Protein AF-A0A673FX67-F1 (afdb_monomer_lite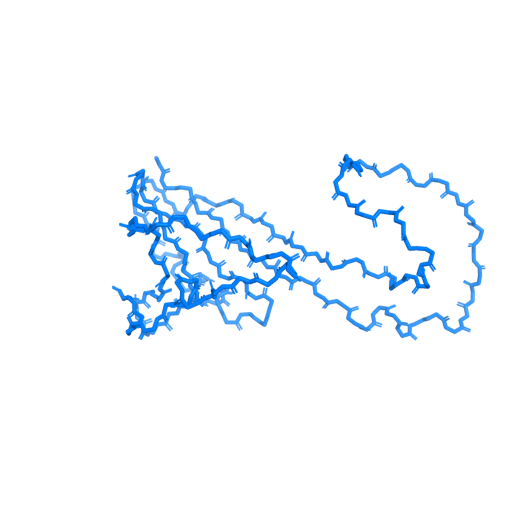)

Foldseek 3Di:
DKKKKWKFKDDDQVQQVPPPDDDDDDDDDDDPDDPVPDPPPDPDPDRPDDIDIDIDIDDQDDPDHDPVCQVVLQVLLVDPGGPAMWIDDVVWIWGFNHDDDSGTWTDGPPDDDDDWDADPVRHTDCVVVDDPDDTDD

Sequence (137 aa):
LPKTVFMQQLCMPWLDFDRGACAVSEEPREMNGDLEGACALAEEETALWKPLVLLIPLRLGLSDINEAYIEPLKQCFMMPQSLGVIGGKPNSAHYFIGFVGDELIYLDPHTTQPAVDPNEDGQFPDDSYHCQHPPCR

Structure (mmCIF, N/CA/C/O backbone):
data_AF-A0A673FX67-F1
#
_entry.id   AF-A0A673FX67-F1
#
loop_
_atom_site.group_PDB
_atom_site.id
_atom_site.type_symbol
_atom_site.label_atom_id
_atom_site.label_alt_id
_atom_site.label_comp_id
_atom_site.label_asym_id
_atom_site.label_entity_id
_atom_site.label_seq_id
_atom_site.pdbx_PDB_ins_code
_atom_site.Cartn_x
_atom_site.Cartn_y
_atom_site.Cartn_z
_atom_site.occupancy
_atom_site.B_iso_or_equiv
_atom_site.auth_seq_id
_atom_site.auth_comp_id
_atom_site.auth_asym_id
_atom_site.auth_atom_id
_atom_site.pdbx_PDB_model_num
ATOM 1 N N . LEU A 1 1 ? 4.674 1.287 15.842 1.00 41.34 1 LEU A N 1
ATOM 2 C CA . LEU A 1 1 ? 3.400 2.016 15.636 1.00 41.34 1 LEU A CA 1
ATOM 3 C C . LEU A 1 1 ? 2.988 1.790 14.191 1.00 41.34 1 LEU A C 1
ATOM 5 O O . LEU A 1 1 ? 3.874 1.948 13.353 1.00 41.34 1 LEU A O 1
ATOM 9 N N . PRO A 1 2 ? 1.748 1.358 13.899 1.00 55.03 2 PRO A N 1
ATOM 10 C CA . PRO A 1 2 ? 1.349 1.048 12.532 1.00 55.03 2 PRO A CA 1
ATOM 11 C C . PRO A 1 2 ? 1.422 2.329 11.701 1.00 55.03 2 PRO A C 1
ATOM 13 O O . PRO A 1 2 ? 0.784 3.332 12.021 1.00 55.03 2 PRO A O 1
ATOM 16 N N . LYS A 1 3 ? 2.295 2.315 10.697 1.00 65.62 3 LYS A N 1
ATOM 17 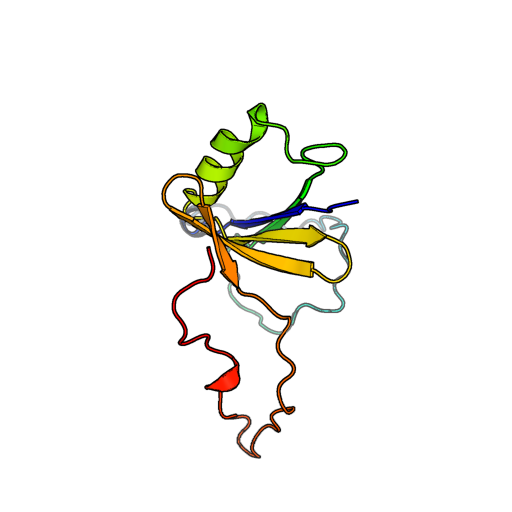C CA . LYS A 1 3 ? 2.369 3.355 9.677 1.00 65.62 3 LYS A CA 1
ATOM 18 C C . LYS A 1 3 ? 1.519 2.852 8.522 1.00 65.62 3 LYS A C 1
ATOM 20 O O . LYS A 1 3 ? 1.796 1.772 8.010 1.00 65.62 3 LYS A O 1
ATOM 25 N N . THR A 1 4 ? 0.494 3.607 8.161 1.00 70.12 4 THR A N 1
ATOM 26 C CA . THR A 1 4 ? -0.342 3.309 7.001 1.00 70.12 4 THR A CA 1
ATOM 27 C C . THR A 1 4 ? 0.037 4.280 5.894 1.00 70.12 4 THR A C 1
ATOM 29 O O . THR A 1 4 ? 0.228 5.463 6.164 1.00 70.12 4 THR A O 1
ATOM 32 N N . VAL A 1 5 ? 0.168 3.808 4.661 1.00 78.69 5 VAL A N 1
ATOM 33 C CA . VAL A 1 5 ? 0.411 4.645 3.483 1.00 78.69 5 VAL A CA 1
ATOM 34 C C . VAL A 1 5 ? -0.715 4.389 2.498 1.00 78.69 5 VAL A C 1
ATOM 36 O O . VAL A 1 5 ? -0.870 3.270 2.011 1.00 78.69 5 VAL A O 1
ATOM 39 N N . PHE A 1 6 ? -1.515 5.422 2.243 1.00 79.94 6 PHE A N 1
ATOM 40 C CA . PHE A 1 6 ? -2.519 5.400 1.186 1.00 79.94 6 PHE A CA 1
ATOM 41 C C . PHE A 1 6 ? -1.865 5.759 -0.147 1.00 79.94 6 PHE A C 1
ATOM 43 O O . PHE A 1 6 ? -1.030 6.668 -0.180 1.00 79.94 6 PHE A O 1
ATOM 50 N N . MET A 1 7 ? -2.232 5.067 -1.224 1.00 81.19 7 MET A N 1
ATOM 51 C CA . MET A 1 7 ? -1.603 5.237 -2.531 1.00 81.19 7 MET A CA 1
ATOM 52 C C . MET A 1 7 ? -2.650 5.549 -3.600 1.00 81.19 7 MET A C 1
ATOM 54 O O . MET A 1 7 ? -3.664 4.861 -3.710 1.00 81.19 7 MET A O 1
ATOM 58 N N . GLN A 1 8 ? -2.400 6.587 -4.396 1.00 78.50 8 GLN A N 1
ATOM 59 C CA . GLN A 1 8 ? -3.236 6.957 -5.539 1.00 78.50 8 GLN A CA 1
ATOM 60 C C . GLN A 1 8 ? -2.398 7.113 -6.801 1.00 78.50 8 GLN A C 1
ATOM 62 O O . GLN A 1 8 ? -1.333 7.725 -6.754 1.00 78.50 8 GLN A O 1
ATOM 67 N N . GLN A 1 9 ? -2.924 6.642 -7.928 1.00 80.06 9 GLN A N 1
ATOM 68 C CA . GLN A 1 9 ? -2.429 6.968 -9.256 1.00 80.06 9 GLN A CA 1
ATOM 69 C C . GLN A 1 9 ? -3.327 8.024 -9.892 1.00 80.06 9 GLN A C 1
ATOM 71 O O . GLN A 1 9 ? -4.491 7.775 -10.202 1.00 80.06 9 GLN A O 1
ATOM 76 N N . LEU A 1 10 ? -2.771 9.204 -10.138 1.00 75.19 10 LEU A N 1
ATOM 77 C CA . LEU A 1 10 ? -3.461 10.292 -10.818 1.00 75.19 10 LEU A CA 1
ATOM 78 C C . LEU A 1 10 ? -3.004 10.355 -12.278 1.00 75.19 10 LEU A C 1
ATOM 80 O O . LEU A 1 10 ? -1.879 10.759 -12.585 1.00 75.19 10 LEU A O 1
ATOM 84 N N . CYS A 1 11 ? -3.917 9.984 -13.176 1.00 68.12 11 CYS A N 1
ATOM 85 C CA . CYS A 1 11 ? -3.788 10.186 -14.616 1.00 68.12 11 CYS A CA 1
ATOM 86 C C . CYS A 1 11 ? -4.835 11.208 -15.070 1.00 68.12 11 CYS A C 1
ATOM 88 O O . CYS A 1 11 ? -6.022 11.043 -14.791 1.00 68.12 11 CYS A O 1
ATOM 90 N N . MET A 1 12 ? -4.396 12.254 -15.772 1.00 63.22 12 MET A N 1
ATOM 91 C CA . MET A 1 12 ? -5.254 13.328 -16.282 1.00 63.22 12 MET A CA 1
ATOM 92 C C . MET A 1 12 ? -5.184 13.389 -17.816 1.00 63.22 12 MET A C 1
ATOM 94 O O . MET A 1 12 ? -4.652 14.355 -18.356 1.00 63.22 12 MET A O 1
ATOM 98 N N . PRO A 1 13 ? -5.730 12.388 -18.533 1.00 59.00 13 PRO A N 1
ATOM 99 C CA . PRO A 1 13 ? -5.638 12.320 -19.997 1.00 59.00 13 PRO A CA 1
ATOM 100 C C . PRO A 1 13 ? -6.325 13.498 -20.712 1.00 59.00 13 PRO A C 1
ATOM 102 O O . PRO A 1 13 ? -6.059 13.763 -21.877 1.00 59.00 13 PRO A O 1
ATOM 105 N N . TRP A 1 14 ? -7.203 14.233 -20.023 1.00 58.12 14 TRP A N 1
ATOM 106 C CA . TRP A 1 14 ? -7.879 15.416 -20.565 1.00 58.12 14 TRP A CA 1
ATOM 107 C C . TRP A 1 14 ? -6.969 16.650 -20.665 1.00 58.12 14 TRP A C 1
ATOM 109 O O . TRP A 1 14 ? -7.260 17.538 -21.459 1.00 58.12 14 TRP A O 1
ATOM 119 N N . LEU A 1 15 ? -5.875 16.716 -19.891 1.00 54.19 15 LEU A N 1
ATOM 120 C CA . LEU A 1 15 ? -4.928 17.840 -19.949 1.00 54.19 15 LEU A CA 1
ATOM 121 C C . LEU A 1 15 ? -4.148 17.880 -21.268 1.00 54.19 15 LEU A C 1
ATOM 123 O O . LEU A 1 15 ? -3.685 18.949 -21.651 1.00 54.19 15 LEU A O 1
ATOM 127 N N . ASP A 1 16 ? -4.056 16.755 -21.978 1.00 54.09 16 ASP A N 1
ATOM 128 C CA . ASP A 1 16 ? -3.393 16.668 -23.282 1.00 54.09 16 ASP A CA 1
ATOM 129 C C . ASP A 1 16 ? -4.260 17.223 -24.432 1.00 54.09 16 ASP A C 1
ATOM 131 O O . ASP A 1 16 ? -3.754 17.481 -25.522 1.00 54.09 16 ASP A O 1
ATOM 135 N N . PHE A 1 17 ? -5.562 17.454 -24.208 1.00 47.44 17 PHE A N 1
ATOM 136 C CA . PHE A 1 17 ? -6.508 17.864 -25.255 1.00 47.44 17 PHE A CA 1
ATOM 137 C C . PHE A 1 17 ? -6.532 19.386 -25.525 1.00 47.44 17 PHE A C 1
ATOM 139 O O . PHE A 1 17 ? -6.941 19.813 -26.604 1.00 47.44 17 PHE A O 1
ATOM 146 N N . ASP A 1 18 ? -6.066 20.223 -24.590 1.00 46.91 18 ASP A N 1
ATOM 147 C CA . ASP A 1 18 ? -6.368 21.669 -24.586 1.00 46.91 18 ASP A CA 1
ATOM 148 C C . ASP A 1 18 ? -5.322 22.596 -25.252 1.00 46.91 18 ASP A C 1
ATOM 150 O O . ASP A 1 18 ? -5.416 23.819 -25.126 1.00 46.91 18 ASP A O 1
ATOM 154 N N . ARG A 1 19 ? -4.340 22.087 -26.020 1.00 49.41 19 ARG A N 1
ATOM 155 C CA . ARG A 1 19 ? -3.299 22.941 -26.646 1.00 49.41 19 ARG A CA 1
ATOM 156 C C . ARG A 1 19 ? -3.241 22.909 -28.174 1.00 49.41 19 ARG A C 1
ATOM 158 O O . ARG A 1 19 ? -2.184 22.751 -28.770 1.00 49.41 19 ARG A O 1
ATOM 165 N N . GLY A 1 20 ? -4.370 23.199 -28.815 1.00 44.62 20 GLY A N 1
ATOM 166 C CA . GLY A 1 20 ? -4.395 23.670 -30.207 1.00 44.62 20 GLY A CA 1
ATOM 167 C C . GLY A 1 20 ? -4.018 25.153 -30.393 1.00 44.62 20 GLY A C 1
ATOM 168 O O . GLY A 1 20 ? -3.972 25.625 -31.526 1.00 44.62 20 GLY A O 1
ATOM 169 N N . ALA A 1 21 ? -3.766 25.925 -29.329 1.00 42.84 21 ALA A N 1
ATOM 170 C CA . ALA A 1 21 ? -3.438 27.347 -29.446 1.00 42.84 21 ALA A CA 1
ATOM 171 C C . ALA A 1 21 ? -2.555 27.841 -28.288 1.00 42.84 21 ALA A C 1
ATOM 173 O O . ALA A 1 21 ? -2.711 27.413 -27.149 1.00 42.84 21 ALA A O 1
ATOM 174 N N . CYS A 1 22 ? -1.679 28.801 -28.595 1.00 35.56 22 CYS A N 1
ATOM 175 C CA . CYS A 1 22 ? -0.795 29.552 -27.692 1.00 35.56 22 CYS A CA 1
ATOM 176 C C . CYS A 1 22 ? 0.548 28.878 -27.352 1.00 35.56 22 CYS A C 1
ATOM 178 O O . CYS A 1 22 ? 0.744 28.294 -26.285 1.00 35.56 22 CYS A O 1
ATOM 180 N N . ALA A 1 23 ? 1.517 29.077 -28.252 1.00 44.69 23 ALA A N 1
ATOM 181 C CA . ALA A 1 23 ? 2.939 29.047 -27.926 1.00 44.69 23 ALA A CA 1
ATOM 182 C C . ALA A 1 23 ? 3.244 30.125 -26.870 1.00 44.69 23 ALA A C 1
ATOM 184 O O . ALA A 1 23 ? 2.896 31.291 -27.052 1.00 44.69 23 ALA A O 1
ATOM 185 N N . VAL A 1 24 ? 3.881 29.733 -25.766 1.00 38.19 24 VAL A N 1
ATOM 186 C CA . VAL A 1 24 ? 4.406 30.652 -24.748 1.00 38.19 24 VAL A CA 1
ATOM 187 C C . VAL A 1 24 ? 5.854 30.258 -24.494 1.00 38.19 24 VAL A C 1
ATOM 189 O O . VAL A 1 24 ? 6.143 29.075 -24.324 1.00 38.19 24 VAL A O 1
ATOM 192 N N . SER A 1 25 ? 6.721 31.266 -24.537 1.00 39.94 25 SER A N 1
ATOM 193 C CA . SER A 1 25 ? 8.170 31.227 -24.353 1.00 39.94 25 SER A CA 1
ATOM 194 C C . SER A 1 25 ? 8.590 30.626 -23.011 1.00 39.94 25 SER A C 1
ATOM 196 O O . SER A 1 25 ? 7.958 30.875 -21.984 1.00 39.94 25 SER A O 1
ATOM 198 N N . GLU A 1 26 ? 9.670 29.850 -23.058 1.00 43.91 26 GLU A N 1
ATOM 199 C CA . GLU A 1 26 ? 10.289 29.148 -21.937 1.00 43.91 26 GLU A CA 1
ATOM 200 C C . GLU A 1 26 ? 10.888 30.125 -20.916 1.00 43.91 26 GLU A C 1
ATOM 202 O O . GLU A 1 26 ? 11.731 30.948 -21.255 1.00 43.91 26 GLU A O 1
ATOM 207 N N . GLU A 1 27 ? 10.481 29.991 -19.655 1.00 39.66 27 GLU A N 1
ATOM 208 C CA . GLU A 1 27 ? 11.183 30.541 -18.493 1.00 39.66 27 GLU A CA 1
ATOM 209 C C . GLU A 1 27 ? 11.516 29.361 -17.562 1.00 39.66 27 GLU A C 1
ATOM 211 O O . GLU A 1 27 ? 10.632 28.519 -17.334 1.00 39.66 27 GLU A O 1
ATOM 216 N N . PRO A 1 28 ? 12.742 29.249 -17.012 1.00 40.62 28 PRO A N 1
ATOM 217 C CA . PRO A 1 28 ? 13.122 28.104 -16.194 1.00 40.62 28 PRO A CA 1
ATOM 218 C C . PRO A 1 28 ? 12.373 28.149 -14.860 1.00 40.62 28 PRO A C 1
ATOM 220 O O . PRO A 1 28 ? 12.655 28.970 -13.989 1.00 40.62 28 PRO A O 1
ATOM 223 N N . ARG A 1 29 ? 11.394 27.259 -14.686 1.00 48.44 29 ARG A N 1
ATOM 224 C CA . ARG A 1 29 ? 10.766 27.030 -13.383 1.00 48.44 29 ARG A CA 1
ATOM 225 C C . ARG A 1 29 ? 11.677 26.125 -12.567 1.00 48.44 29 ARG A C 1
ATOM 227 O O . ARG A 1 29 ? 11.860 24.962 -12.918 1.00 48.44 29 ARG A O 1
ATOM 234 N N . GLU A 1 30 ? 12.221 26.654 -11.478 1.00 42.19 30 GLU A N 1
ATOM 235 C CA . GLU A 1 30 ? 12.919 25.865 -10.463 1.00 42.19 30 GLU A CA 1
ATOM 236 C C . GLU A 1 30 ? 11.957 24.802 -9.907 1.00 42.19 30 GLU A C 1
ATOM 238 O O . GLU A 1 30 ? 10.986 25.107 -9.211 1.00 42.19 30 GLU A O 1
ATOM 243 N N . MET A 1 31 ? 12.189 23.539 -10.266 1.00 51.12 31 MET A N 1
ATOM 244 C CA . MET A 1 31 ? 11.496 22.396 -9.687 1.00 51.12 31 MET A CA 1
ATOM 245 C C . MET A 1 31 ? 12.345 21.817 -8.560 1.00 51.12 31 MET A C 1
ATOM 247 O O . MET A 1 31 ? 13.450 21.335 -8.790 1.00 51.12 31 MET A O 1
ATOM 251 N N . ASN A 1 32 ? 11.806 21.816 -7.344 1.00 45.56 32 ASN A N 1
ATOM 252 C CA . ASN A 1 32 ? 12.403 21.092 -6.228 1.00 45.56 32 ASN A CA 1
ATOM 253 C C . ASN A 1 32 ? 12.117 19.592 -6.395 1.00 45.56 32 ASN A C 1
ATOM 255 O O . ASN A 1 32 ? 11.020 19.130 -6.080 1.00 45.56 32 ASN A O 1
ATOM 259 N N . GLY A 1 33 ? 13.090 18.842 -6.905 1.00 51.75 33 GLY A N 1
ATOM 260 C CA . GLY A 1 33 ? 13.037 17.386 -7.022 1.00 51.75 33 GLY A CA 1
ATOM 261 C C . GLY A 1 33 ? 14.342 16.841 -7.592 1.00 51.75 33 GLY A C 1
ATOM 262 O O . GLY A 1 33 ? 14.870 17.391 -8.553 1.00 51.75 33 GLY A O 1
ATOM 263 N N . ASP A 1 34 ? 14.872 15.793 -6.971 1.00 49.53 34 ASP A N 1
ATOM 264 C CA . ASP A 1 34 ? 16.091 15.123 -7.417 1.00 49.53 34 ASP A CA 1
ATOM 265 C C . ASP A 1 34 ? 15.818 14.357 -8.726 1.00 49.53 34 ASP A C 1
ATOM 267 O O . ASP A 1 34 ? 14.896 13.540 -8.792 1.00 49.53 34 ASP A O 1
ATOM 271 N N . LEU A 1 35 ? 16.560 14.678 -9.791 1.00 50.38 35 LEU A N 1
ATOM 272 C CA . LEU A 1 35 ? 16.340 14.162 -11.152 1.00 50.38 35 LEU A CA 1
ATOM 273 C C . LEU A 1 35 ? 17.059 12.823 -11.395 1.00 50.38 35 LEU A C 1
ATOM 275 O O . LEU A 1 35 ? 16.932 12.237 -12.467 1.00 50.38 35 LEU A O 1
ATOM 279 N N . GLU A 1 36 ? 17.799 12.307 -10.414 1.00 47.72 36 GLU A N 1
ATOM 280 C CA . GLU A 1 36 ? 18.797 11.246 -10.614 1.00 47.72 36 GLU A CA 1
ATOM 281 C C . GLU A 1 36 ? 18.244 9.813 -10.802 1.00 47.72 36 GLU A C 1
ATOM 283 O O . GLU A 1 36 ? 18.981 8.838 -10.683 1.00 47.72 36 GLU A O 1
ATOM 288 N N . GLY A 1 37 ? 16.959 9.645 -11.142 1.00 44.16 37 GLY A N 1
ATOM 289 C CA . GLY A 1 37 ? 16.354 8.316 -11.332 1.00 44.16 37 GLY A CA 1
ATOM 290 C C . GLY A 1 37 ? 15.268 8.191 -12.402 1.00 44.16 37 GLY A C 1
ATOM 291 O O . GLY A 1 37 ? 14.764 7.091 -12.621 1.00 44.16 37 GLY A O 1
ATOM 292 N N . ALA A 1 38 ? 14.888 9.273 -13.084 1.00 45.44 38 ALA A N 1
ATOM 293 C CA . ALA A 1 38 ? 13.917 9.205 -14.174 1.00 45.44 38 ALA A CA 1
ATOM 294 C C . ALA A 1 38 ? 14.668 9.211 -15.508 1.00 45.44 38 ALA A C 1
ATOM 296 O O . ALA A 1 38 ? 15.466 10.110 -15.752 1.00 45.44 38 ALA A O 1
ATOM 297 N N . CYS A 1 39 ? 14.420 8.217 -16.364 1.00 42.34 39 CYS A N 1
ATOM 298 C CA . CYS A 1 39 ? 14.973 8.127 -17.717 1.00 42.34 39 CYS A CA 1
ATOM 299 C C . CYS A 1 39 ? 14.598 9.369 -18.548 1.00 42.34 39 CYS A C 1
ATOM 301 O O . CYS A 1 39 ? 13.608 9.373 -19.271 1.00 42.34 39 CYS A O 1
ATOM 303 N N . ALA A 1 40 ? 15.385 10.436 -18.442 1.00 46.88 40 ALA A N 1
ATOM 304 C CA . ALA A 1 40 ? 15.269 11.643 -19.245 1.00 46.88 40 ALA A CA 1
ATOM 305 C C . ALA A 1 40 ? 16.109 11.484 -20.518 1.00 46.88 40 ALA A C 1
ATOM 307 O O . ALA A 1 40 ? 17.072 12.210 -20.725 1.00 46.88 40 ALA A O 1
ATOM 308 N N . LEU A 1 41 ? 15.776 10.490 -21.344 1.00 46.84 41 LEU A N 1
ATOM 309 C CA . LEU A 1 41 ? 16.276 10.365 -22.716 1.00 46.84 41 LEU A CA 1
ATOM 310 C C . LEU A 1 41 ? 15.156 9.839 -23.616 1.00 46.84 41 LEU A C 1
ATOM 312 O O . LEU A 1 41 ? 15.245 8.770 -24.212 1.00 46.84 41 LEU A O 1
ATOM 316 N N . ALA A 1 42 ? 14.088 10.615 -23.703 1.00 46.69 42 ALA A N 1
ATOM 317 C CA . ALA A 1 42 ? 13.246 10.634 -24.880 1.00 46.69 42 ALA A CA 1
ATOM 318 C C . ALA A 1 42 ? 12.883 12.099 -25.099 1.00 46.69 42 ALA A C 1
ATOM 320 O O . ALA A 1 42 ? 12.231 12.714 -24.255 1.00 46.69 42 ALA A O 1
ATOM 321 N N . GLU A 1 43 ? 13.335 12.670 -26.213 1.00 56.47 43 GLU A N 1
ATOM 322 C CA . GLU A 1 43 ? 12.634 13.796 -26.826 1.00 56.47 43 GLU A CA 1
ATOM 323 C C . GLU A 1 43 ? 11.280 13.250 -27.299 1.00 56.47 43 GLU A C 1
ATOM 325 O O . GLU A 1 43 ? 11.068 12.951 -28.469 1.00 56.47 43 GLU A O 1
ATOM 330 N N . GLU A 1 44 ? 10.398 12.980 -26.344 1.00 53.09 44 GLU A N 1
ATOM 331 C CA . GLU A 1 44 ? 9.012 12.651 -26.600 1.00 53.09 44 GLU A CA 1
ATOM 332 C C . GLU A 1 44 ? 8.264 13.976 -26.642 1.00 53.09 44 GLU A C 1
ATOM 334 O O . GLU A 1 44 ? 8.555 14.901 -25.881 1.00 53.09 44 GLU A O 1
ATOM 339 N N . GLU A 1 45 ? 7.294 14.088 -27.533 1.00 57.91 45 GLU A N 1
ATOM 340 C CA . GLU A 1 45 ? 6.275 15.124 -27.469 1.00 57.91 45 GLU A CA 1
ATOM 341 C C . GLU A 1 45 ? 5.474 14.873 -26.175 1.00 57.91 45 GLU A C 1
ATOM 343 O O . GLU A 1 45 ? 4.472 14.165 -26.157 1.00 57.91 45 GLU A O 1
ATOM 348 N N . THR A 1 46 ? 6.055 15.287 -25.044 1.00 57.22 46 THR A N 1
ATOM 349 C CA . THR A 1 46 ? 5.677 14.772 -23.727 1.00 57.22 46 THR A CA 1
ATOM 350 C C . THR A 1 46 ? 4.275 15.236 -23.378 1.00 57.22 46 THR A C 1
ATOM 352 O O . THR A 1 46 ? 3.974 16.429 -23.455 1.00 57.22 46 THR A O 1
ATOM 355 N N . ALA A 1 47 ? 3.434 14.283 -22.968 1.00 64.56 47 ALA A N 1
ATOM 356 C CA . ALA A 1 47 ? 2.157 14.559 -22.330 1.00 64.56 47 ALA A CA 1
ATOM 357 C C . ALA A 1 47 ? 2.315 15.728 -21.345 1.00 64.56 47 ALA A C 1
ATOM 359 O O . ALA A 1 47 ? 3.262 15.770 -20.549 1.00 64.56 47 ALA A O 1
ATOM 360 N N . LEU A 1 48 ? 1.386 16.683 -21.395 1.00 81.12 48 LEU A N 1
ATOM 361 C CA . LEU A 1 48 ? 1.404 17.884 -20.554 1.00 81.12 48 LEU A CA 1
ATOM 362 C C . LEU A 1 48 ? 1.351 17.521 -19.062 1.00 81.12 48 LEU A C 1
ATOM 364 O O . LEU A 1 48 ? 1.713 18.327 -18.200 1.00 81.12 48 LEU A O 1
ATOM 368 N N . TRP A 1 49 ? 0.924 16.293 -18.762 1.00 83.44 49 TRP A N 1
ATOM 369 C CA . TRP A 1 49 ? 0.866 15.717 -17.434 1.00 83.44 49 TRP A CA 1
ATOM 370 C C . TRP A 1 49 ? 1.766 14.486 -17.293 1.00 83.44 49 TRP A C 1
ATOM 372 O O . TRP A 1 49 ? 1.586 13.471 -17.965 1.00 83.44 49 TRP A O 1
ATOM 382 N N . LYS A 1 50 ? 2.686 14.531 -16.323 1.00 85.38 50 LYS A N 1
ATOM 383 C CA . LYS A 1 50 ? 3.444 13.349 -15.897 1.00 85.38 50 LYS A CA 1
ATOM 384 C C . LYS A 1 50 ? 2.562 12.466 -15.003 1.00 85.38 50 LYS A C 1
ATOM 386 O O . LYS A 1 50 ? 1.971 13.001 -14.062 1.00 85.38 50 LYS A O 1
ATOM 391 N N . PRO A 1 51 ? 2.488 11.140 -15.230 1.00 88.25 51 PRO A N 1
ATOM 392 C CA . PRO A 1 51 ? 1.792 10.229 -14.325 1.00 88.25 51 PRO A CA 1
ATOM 393 C C . PRO A 1 51 ? 2.255 10.426 -12.876 1.00 88.25 51 PRO A C 1
ATOM 395 O O . PRO A 1 51 ? 3.456 10.460 -12.607 1.00 88.25 51 PRO A O 1
ATOM 398 N N . LEU A 1 52 ? 1.308 10.560 -11.945 1.00 89.69 52 LEU A N 1
ATOM 399 C CA . LEU A 1 52 ? 1.599 10.882 -10.548 1.00 89.69 52 LEU A CA 1
ATOM 400 C C . LEU A 1 52 ? 1.195 9.732 -9.628 1.00 89.69 52 LEU A C 1
ATOM 402 O O . LEU A 1 52 ? 0.015 9.394 -9.540 1.00 89.69 52 LEU A O 1
ATOM 406 N N . VAL A 1 53 ? 2.170 9.217 -8.881 1.00 94.12 53 VAL A N 1
ATOM 407 C CA . VAL A 1 53 ? 1.934 8.373 -7.705 1.00 94.12 53 VAL A CA 1
ATOM 408 C C . VAL A 1 53 ? 1.905 9.275 -6.472 1.00 94.12 53 VAL A C 1
ATOM 410 O O . VAL A 1 53 ? 2.918 9.871 -6.106 1.00 94.12 53 VAL A O 1
ATOM 413 N N . LEU A 1 54 ? 0.751 9.382 -5.820 1.00 92.38 54 LEU A N 1
ATOM 414 C CA . LEU A 1 54 ? 0.572 10.146 -4.589 1.00 92.38 54 LEU A CA 1
ATOM 415 C C . LEU A 1 54 ? 0.545 9.202 -3.384 1.00 92.38 54 LEU A C 1
ATOM 417 O O . LEU A 1 54 ? -0.345 8.360 -3.263 1.00 92.38 54 LEU A O 1
ATOM 421 N N . LEU A 1 55 ? 1.508 9.380 -2.476 1.00 92.88 55 LEU A N 1
ATOM 422 C CA . LEU A 1 55 ? 1.625 8.622 -1.231 1.00 92.88 55 LEU A CA 1
ATOM 423 C C . LEU A 1 55 ? 1.237 9.506 -0.045 1.00 92.88 55 LEU A C 1
ATOM 425 O O . LEU A 1 55 ? 1.859 10.541 0.194 1.00 92.88 55 LEU A O 1
ATOM 429 N N . ILE A 1 56 ? 0.235 9.086 0.726 1.00 93.69 56 ILE A N 1
ATOM 430 C CA . ILE A 1 56 ? -0.251 9.824 1.897 1.00 93.69 56 ILE A CA 1
ATOM 431 C C . ILE A 1 56 ? 0.016 8.980 3.151 1.00 93.69 56 ILE A C 1
ATOM 433 O O . ILE A 1 56 ? -0.736 8.040 3.429 1.00 93.69 56 ILE A O 1
ATOM 437 N N . PRO A 1 57 ? 1.087 9.267 3.916 1.00 93.19 57 PRO A N 1
ATOM 438 C CA . PRO A 1 57 ? 1.348 8.585 5.175 1.00 93.19 57 PRO A CA 1
ATOM 439 C C . PRO A 1 57 ? 0.353 9.048 6.244 1.00 93.19 57 PRO A C 1
ATOM 441 O O . PRO A 1 57 ? 0.226 10.237 6.533 1.00 93.19 57 PRO A O 1
ATOM 444 N N . LEU A 1 58 ? -0.337 8.093 6.860 1.00 91.19 58 LEU A N 1
ATOM 445 C CA . LEU A 1 58 ? -1.396 8.318 7.833 1.00 91.19 58 LEU A CA 1
ATOM 446 C C . LEU A 1 58 ? -1.145 7.527 9.118 1.00 91.19 58 LEU A C 1
ATOM 448 O O . LEU A 1 58 ? -0.616 6.412 9.121 1.00 91.19 58 LEU A O 1
ATOM 452 N N . ARG A 1 59 ? -1.599 8.109 10.230 1.00 91.06 59 ARG A N 1
ATOM 453 C CA . ARG A 1 59 ? -1.742 7.433 11.519 1.00 91.06 59 ARG A CA 1
ATOM 454 C C . ARG A 1 59 ? -3.204 7.517 11.940 1.00 91.06 59 ARG A C 1
ATOM 456 O O . ARG A 1 59 ? -3.640 8.544 12.445 1.00 91.06 59 ARG A O 1
ATOM 463 N N . LEU A 1 60 ? -3.943 6.428 11.744 1.00 91.69 60 LEU A N 1
ATOM 464 C CA . LEU A 1 60 ? -5.396 6.382 11.963 1.00 91.69 60 LEU A CA 1
ATOM 465 C C . LEU A 1 60 ? -5.796 6.025 13.408 1.00 91.69 60 LEU A C 1
ATOM 467 O O . LEU A 1 60 ? -6.971 5.812 13.695 1.00 91.69 60 LEU A O 1
ATOM 471 N N . GLY A 1 61 ? -4.827 5.960 14.324 1.00 90.25 61 GLY A N 1
ATOM 472 C CA . GLY A 1 61 ? -5.065 5.712 15.743 1.00 90.25 61 GLY A CA 1
ATOM 473 C C . GLY A 1 61 ? -3.789 5.500 16.561 1.00 90.25 61 GLY A C 1
ATOM 474 O O . GLY A 1 61 ? -2.662 5.677 16.078 1.00 90.25 61 GLY A O 1
ATOM 475 N N . LEU A 1 62 ? -3.963 5.168 17.843 1.00 87.31 62 LEU A N 1
ATOM 476 C CA . LEU A 1 62 ? -2.851 4.904 18.763 1.00 87.31 62 LEU A CA 1
ATOM 477 C C . LEU A 1 62 ? -2.417 3.437 18.709 1.00 87.31 62 LEU A C 1
ATOM 479 O O . LEU A 1 62 ? -1.259 3.171 18.377 1.00 87.31 62 LEU A O 1
ATOM 483 N N . SER A 1 63 ? -3.356 2.538 19.009 1.00 86.88 63 SER A N 1
ATOM 484 C CA . SER A 1 63 ? -3.182 1.079 18.990 1.00 86.88 63 SER A CA 1
ATOM 485 C C . SER A 1 63 ? -3.912 0.467 17.800 1.00 86.88 63 SER A C 1
ATOM 487 O O . SER A 1 63 ? -3.297 -0.230 16.995 1.00 86.88 63 SER A O 1
ATOM 489 N N . ASP A 1 64 ? -5.188 0.824 17.662 1.00 87.44 64 ASP A N 1
ATOM 490 C CA . ASP A 1 64 ? -6.105 0.351 16.630 1.00 87.44 64 ASP A CA 1
ATOM 491 C C . ASP A 1 64 ? -6.617 1.533 15.801 1.00 87.44 64 ASP A C 1
ATOM 493 O O . ASP A 1 64 ? -6.489 2.694 16.208 1.00 87.44 64 ASP A O 1
ATOM 497 N N . ILE A 1 65 ? -7.176 1.244 14.627 1.00 89.75 65 ILE A N 1
ATOM 498 C CA . ILE A 1 65 ? -7.807 2.257 13.776 1.00 89.75 65 ILE A CA 1
ATOM 499 C C . ILE A 1 65 ? -9.059 2.775 14.488 1.00 89.75 65 ILE A C 1
ATOM 501 O O . ILE A 1 65 ? -9.885 1.992 14.947 1.00 89.75 65 ILE A O 1
ATOM 505 N N . ASN A 1 66 ? -9.208 4.097 14.575 1.00 92.50 66 ASN A N 1
ATOM 506 C CA . ASN A 1 66 ? -10.439 4.697 15.079 1.00 92.50 66 ASN A CA 1
ATOM 507 C C . ASN A 1 66 ? -11.593 4.414 14.101 1.00 92.50 66 ASN A C 1
ATOM 509 O O . ASN A 1 66 ? -11.460 4.672 12.904 1.00 92.50 66 ASN A O 1
ATOM 513 N N . GLU A 1 67 ? -12.726 3.932 14.617 1.00 93.88 67 GLU A N 1
ATOM 514 C CA . GLU A 1 67 ? -13.927 3.582 13.843 1.00 93.88 67 GLU A CA 1
ATOM 515 C C . GLU A 1 67 ? -14.407 4.713 12.926 1.00 93.88 67 GLU A C 1
ATOM 517 O O . GLU A 1 67 ? -14.864 4.458 11.813 1.00 93.88 67 GLU A O 1
ATOM 522 N N . ALA A 1 68 ? -14.206 5.971 13.335 1.00 95.50 68 ALA A N 1
ATOM 523 C CA . ALA A 1 68 ? -14.526 7.145 12.525 1.00 95.50 68 ALA A CA 1
ATOM 524 C C . ALA A 1 68 ? -13.803 7.174 11.159 1.00 95.50 68 ALA A C 1
ATOM 526 O O . ALA A 1 68 ? -14.254 7.864 10.246 1.00 95.50 68 ALA A O 1
ATOM 527 N N . TYR A 1 69 ? -12.694 6.441 11.004 1.00 93.44 69 TYR A N 1
ATOM 528 C CA . TYR A 1 69 ? -11.928 6.352 9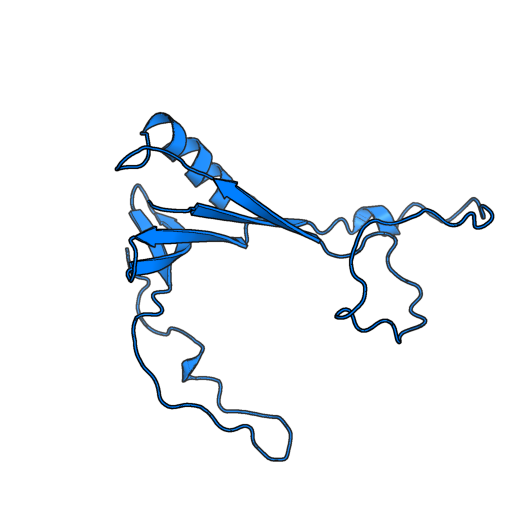.759 1.00 93.44 69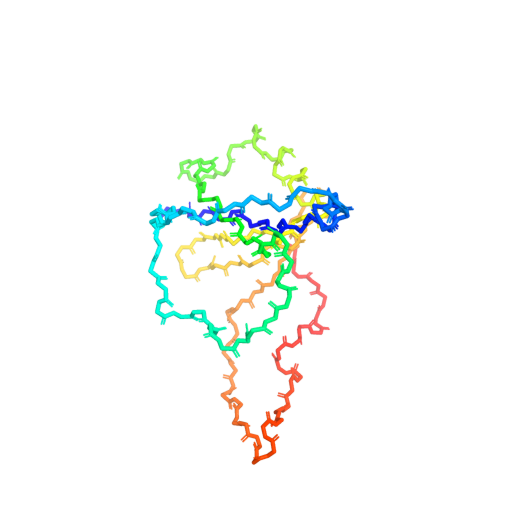 TYR A CA 1
ATOM 529 C C . TYR A 1 69 ? -12.247 5.119 8.911 1.00 93.44 69 TYR A C 1
ATOM 531 O O . TYR A 1 69 ? -11.774 5.060 7.778 1.00 93.44 69 TYR A O 1
ATOM 539 N N . ILE A 1 70 ? -13.039 4.160 9.404 1.00 92.94 70 ILE A N 1
ATOM 540 C CA . ILE A 1 70 ? -13.322 2.916 8.671 1.00 92.94 70 ILE A CA 1
ATOM 541 C C . ILE A 1 70 ? -14.048 3.219 7.359 1.00 92.94 70 ILE A C 1
ATOM 543 O O . ILE A 1 70 ? -13.585 2.816 6.294 1.00 92.94 70 ILE A O 1
ATOM 547 N N . GLU A 1 71 ? -15.147 3.970 7.417 1.00 95.94 71 GLU A N 1
ATOM 548 C CA . GLU A 1 71 ? -15.928 4.275 6.216 1.00 95.94 71 GLU A CA 1
ATOM 549 C C . GLU A 1 71 ? -15.154 5.162 5.221 1.00 95.94 71 GLU A C 1
ATOM 551 O O . GLU A 1 71 ? -15.060 4.786 4.053 1.00 95.94 71 GLU A O 1
ATOM 556 N N . PRO A 1 72 ? -14.489 6.262 5.637 1.00 94.69 72 PRO A N 1
ATOM 557 C CA . PRO A 1 72 ? -13.603 7.009 4.743 1.00 94.69 72 PRO A CA 1
ATOM 558 C C . PRO A 1 72 ? -12.519 6.148 4.083 1.00 94.69 72 PRO A C 1
ATOM 560 O O . PRO A 1 72 ? -12.235 6.325 2.901 1.00 94.69 72 PRO A O 1
ATOM 563 N N . LEU A 1 73 ? -11.931 5.193 4.811 1.00 93.31 73 LEU A N 1
ATOM 564 C CA . LEU A 1 73 ? -10.922 4.289 4.261 1.00 93.31 73 LEU A CA 1
ATOM 565 C C . LEU A 1 73 ? -11.510 3.365 3.184 1.00 93.31 73 LEU A C 1
ATOM 567 O O . LEU A 1 73 ? -10.876 3.166 2.149 1.00 93.31 73 LEU A O 1
ATOM 571 N N . LYS A 1 74 ? -12.730 2.846 3.385 1.00 95.31 74 LYS A N 1
ATOM 572 C CA . LYS A 1 74 ? -13.452 2.071 2.362 1.00 95.31 74 LYS A CA 1
ATOM 573 C C . LYS A 1 74 ? -13.704 2.906 1.107 1.00 95.31 74 LYS A C 1
ATOM 575 O O . LYS A 1 74 ? -13.424 2.437 0.006 1.00 95.31 74 LYS A O 1
ATOM 580 N N . GLN A 1 75 ? -14.124 4.163 1.259 1.00 95.50 75 GLN A N 1
ATOM 581 C CA . GLN A 1 75 ? -14.319 5.074 0.124 1.00 95.50 75 GLN A CA 1
ATOM 582 C C . GLN A 1 75 ? -13.026 5.301 -0.668 1.00 95.50 75 GLN A C 1
ATOM 584 O O . GLN A 1 75 ? -13.051 5.369 -1.895 1.00 95.50 75 GLN A O 1
ATOM 589 N N . CYS A 1 76 ? -11.877 5.341 0.006 1.00 95.19 76 CYS A N 1
ATOM 590 C CA . CYS A 1 76 ? -10.584 5.432 -0.659 1.00 95.19 76 CYS A CA 1
ATOM 591 C C . CYS A 1 76 ? -10.262 4.203 -1.538 1.00 95.19 76 CYS A C 1
ATOM 593 O O . CYS A 1 76 ? -9.648 4.361 -2.591 1.00 95.19 76 CYS A O 1
ATOM 595 N N . PHE A 1 77 ? -10.701 2.993 -1.175 1.00 95.81 77 PHE A N 1
ATOM 596 C CA . PHE A 1 77 ? -10.593 1.811 -2.050 1.00 95.81 77 PHE A CA 1
ATOM 597 C C . PHE A 1 77 ? -11.536 1.860 -3.258 1.00 95.81 77 PHE A C 1
ATOM 599 O O . PHE A 1 77 ? -11.274 1.212 -4.264 1.00 95.81 77 PHE A O 1
ATOM 606 N N . MET A 1 78 ? -12.624 2.628 -3.177 1.00 95.69 78 MET A N 1
ATOM 607 C CA . MET A 1 78 ? -13.617 2.746 -4.252 1.00 95.69 78 MET A CA 1
ATOM 608 C C . MET A 1 78 ? -13.236 3.780 -5.321 1.00 95.69 78 MET A C 1
ATOM 610 O O . MET A 1 78 ? -13.895 3.865 -6.358 1.00 95.69 78 MET A O 1
ATOM 614 N N . MET A 1 79 ? -12.192 4.580 -5.089 1.00 94.62 79 MET A N 1
ATOM 615 C CA . MET A 1 79 ? -11.713 5.553 -6.069 1.00 94.62 79 MET A CA 1
ATOM 616 C C . MET A 1 79 ? -11.066 4.839 -7.267 1.00 94.62 79 MET A C 1
ATOM 618 O O . MET A 1 79 ? -10.235 3.957 -7.055 1.00 94.62 79 MET A O 1
ATOM 622 N N . PRO A 1 80 ? -11.334 5.258 -8.519 1.00 93.94 80 PRO A N 1
ATOM 623 C CA . PRO A 1 80 ? -10.656 4.708 -9.699 1.00 93.94 80 PRO A CA 1
ATOM 624 C C . PRO A 1 80 ? -9.128 4.838 -9.656 1.00 93.94 80 PRO A C 1
ATOM 626 O O . PRO A 1 80 ? -8.412 4.056 -10.267 1.00 93.94 80 PRO A O 1
ATOM 629 N N . GLN A 1 81 ? -8.635 5.845 -8.938 1.00 95.06 81 GLN A N 1
ATOM 630 C CA . GLN A 1 81 ? -7.218 6.135 -8.743 1.00 95.06 81 GLN A CA 1
ATOM 631 C C . GLN A 1 81 ? -6.583 5.281 -7.644 1.00 95.06 81 GLN A C 1
ATOM 633 O O . GLN A 1 81 ? -5.383 5.399 -7.414 1.00 95.06 81 GLN A O 1
ATOM 638 N N . SER A 1 82 ? -7.367 4.494 -6.903 1.00 95.62 82 SER A N 1
ATOM 639 C CA . SER A 1 82 ? -6.865 3.764 -5.745 1.00 95.62 82 SER A CA 1
ATOM 640 C C . SER A 1 82 ? -5.804 2.755 -6.166 1.00 95.62 82 SER A C 1
ATOM 642 O O . SER A 1 82 ? -6.058 1.861 -6.968 1.00 95.62 82 SER A O 1
ATOM 644 N N . LEU A 1 83 ? -4.618 2.888 -5.583 1.00 96.44 83 LEU A N 1
ATOM 645 C CA . LEU A 1 83 ? -3.580 1.864 -5.601 1.00 96.44 83 LEU A CA 1
ATOM 646 C C . LEU A 1 83 ? -3.587 1.079 -4.285 1.00 96.44 83 LEU A C 1
ATOM 648 O O . LEU A 1 83 ? -2.600 0.443 -3.954 1.00 96.44 83 LEU A O 1
ATOM 652 N N . GLY A 1 84 ? -4.651 1.166 -3.485 1.00 96.06 84 GLY A N 1
ATOM 653 C CA . GLY A 1 84 ? -4.743 0.478 -2.205 1.00 96.06 84 GLY A CA 1
ATOM 654 C C . GLY A 1 84 ? -3.907 1.102 -1.083 1.00 96.06 84 GLY A C 1
ATOM 655 O O . GLY A 1 84 ? -3.615 2.302 -1.056 1.00 96.06 84 GLY A O 1
ATOM 656 N N . VAL A 1 85 ? -3.586 0.274 -0.089 1.00 96.62 85 VAL A N 1
ATOM 657 C CA . VAL A 1 85 ? -2.999 0.699 1.185 1.00 96.62 85 VAL A CA 1
ATOM 658 C C . VAL A 1 85 ? -1.891 -0.244 1.607 1.00 96.62 85 VAL A C 1
ATOM 660 O O . VAL A 1 85 ? -2.089 -1.451 1.664 1.00 96.62 85 VAL A O 1
ATOM 663 N N . ILE A 1 86 ? -0.744 0.301 2.000 1.00 95.25 86 ILE A N 1
ATOM 664 C CA . ILE A 1 86 ? 0.300 -0.467 2.685 1.00 95.25 86 ILE A CA 1
ATOM 665 C C . ILE A 1 86 ? 0.221 -0.150 4.172 1.00 95.25 86 ILE A C 1
ATOM 667 O O . ILE A 1 86 ? 0.176 1.013 4.574 1.00 95.25 86 ILE A O 1
ATOM 671 N N . GLY A 1 87 ? 0.213 -1.177 5.010 1.00 94.06 87 GLY A N 1
ATOM 672 C CA . GLY A 1 87 ? 0.196 -0.994 6.454 1.00 94.06 87 GLY A CA 1
ATOM 673 C C . GLY A 1 87 ? 0.506 -2.278 7.197 1.00 94.06 87 GLY A C 1
ATOM 674 O O . GLY A 1 87 ? 0.869 -3.282 6.597 1.00 94.06 87 GLY A O 1
ATOM 675 N N . GLY A 1 88 ? 0.368 -2.240 8.518 1.00 90.25 88 GLY A N 1
ATOM 676 C CA . GLY A 1 88 ? 0.556 -3.411 9.366 1.00 90.25 88 GLY A CA 1
ATOM 677 C C . GLY A 1 88 ? 1.376 -3.132 10.619 1.00 90.25 88 GLY A C 1
ATOM 678 O O . GLY A 1 88 ? 1.765 -1.995 10.917 1.00 90.25 88 GLY A O 1
ATOM 679 N N . LYS A 1 89 ? 1.610 -4.190 11.391 1.00 88.12 89 LYS A N 1
ATOM 680 C CA . LYS A 1 89 ? 2.452 -4.152 12.594 1.00 88.12 89 LYS A CA 1
ATOM 681 C C . LYS A 1 89 ? 3.915 -4.406 12.198 1.00 88.12 89 LYS A C 1
ATOM 683 O O . LYS A 1 89 ? 4.176 -4.894 11.099 1.00 88.12 89 LYS A O 1
ATOM 688 N N . PRO A 1 90 ? 4.896 -4.080 13.061 1.00 87.38 90 PRO A N 1
ATOM 689 C CA . PRO A 1 90 ? 6.279 -4.487 12.822 1.00 87.38 90 PRO A CA 1
ATOM 690 C C . PRO A 1 90 ? 6.354 -5.991 12.512 1.00 87.38 90 PRO A C 1
ATOM 692 O O . PRO A 1 90 ? 5.776 -6.783 13.253 1.00 87.38 90 PRO A O 1
ATOM 695 N N . ASN A 1 91 ? 7.040 -6.357 11.424 1.00 88.69 91 ASN A N 1
ATOM 696 C CA . ASN A 1 91 ? 7.167 -7.734 10.911 1.00 88.69 91 ASN A CA 1
ATOM 697 C C . ASN A 1 91 ? 5.847 -8.396 10.465 1.00 88.69 91 ASN A C 1
ATOM 699 O O . ASN A 1 91 ? 5.772 -9.617 10.392 1.00 88.69 91 ASN A O 1
ATOM 703 N N . SER A 1 92 ? 4.801 -7.604 10.224 1.00 91.00 92 SER A N 1
ATOM 704 C CA . SER A 1 92 ? 3.488 -8.067 9.769 1.00 91.00 92 SER A CA 1
ATOM 705 C C . SER A 1 92 ? 2.870 -6.992 8.867 1.00 91.00 92 SER A C 1
ATOM 707 O O . SER A 1 92 ? 1.862 -6.374 9.208 1.00 91.00 92 SER A O 1
ATOM 709 N N . ALA A 1 93 ? 3.562 -6.682 7.765 1.00 93.00 93 ALA A N 1
ATOM 710 C CA . ALA A 1 93 ? 3.140 -5.683 6.782 1.00 93.00 93 ALA A CA 1
ATOM 711 C C . ALA A 1 93 ? 2.345 -6.331 5.643 1.00 93.00 93 ALA A C 1
ATOM 713 O O . ALA A 1 93 ? 2.730 -7.386 5.146 1.00 93.00 93 ALA A O 1
ATOM 714 N N . HIS A 1 94 ? 1.243 -5.717 5.230 1.00 94.50 94 HIS A N 1
ATOM 715 C CA . HIS A 1 94 ? 0.345 -6.226 4.195 1.00 94.50 94 HIS A CA 1
ATOM 716 C C . HIS A 1 94 ? 0.056 -5.128 3.172 1.00 94.50 94 HIS A C 1
ATOM 718 O O . HIS A 1 94 ? 0.064 -3.934 3.502 1.00 94.50 94 HIS A O 1
ATOM 724 N N . TYR A 1 95 ? -0.212 -5.541 1.934 1.00 95.94 95 TYR A N 1
ATOM 725 C CA . TYR A 1 95 ? -0.691 -4.657 0.880 1.00 95.94 95 TYR A CA 1
ATOM 726 C C . TYR A 1 95 ? -2.184 -4.895 0.662 1.00 95.94 95 TYR A C 1
ATOM 728 O O . TYR A 1 95 ? -2.590 -5.876 0.044 1.00 95.94 95 TYR A O 1
ATOM 736 N N . PHE A 1 96 ? -3.006 -4.016 1.224 1.00 96.06 96 PHE A N 1
ATOM 737 C CA . PHE A 1 96 ? -4.455 -4.063 1.113 1.00 96.06 96 PHE A CA 1
ATOM 738 C C . PHE A 1 96 ? -4.888 -3.500 -0.239 1.00 96.06 96 PHE A C 1
ATOM 740 O O . PHE A 1 96 ? -4.521 -2.381 -0.594 1.00 96.06 96 PHE A O 1
ATOM 747 N N . ILE A 1 97 ? -5.695 -4.262 -0.967 1.00 95.62 97 ILE A N 1
ATOM 748 C CA . ILE A 1 97 ? -6.126 -3.953 -2.339 1.00 95.62 97 ILE A CA 1
ATOM 749 C C . ILE A 1 97 ? -7.629 -3.675 -2.444 1.00 95.62 97 ILE A C 1
ATOM 751 O O . ILE A 1 97 ? -8.107 -3.252 -3.491 1.00 95.62 97 ILE A O 1
ATOM 755 N N . GLY A 1 98 ? -8.388 -3.901 -1.371 1.00 95.56 98 GLY A N 1
ATOM 756 C CA . GLY A 1 98 ? -9.829 -3.676 -1.351 1.00 95.56 98 GLY A CA 1
ATOM 757 C C . GLY A 1 98 ? -10.480 -4.168 -0.065 1.00 95.56 98 GLY A C 1
ATOM 758 O O . GLY A 1 98 ? -9.806 -4.394 0.941 1.00 95.56 98 GLY A O 1
ATOM 759 N N . PHE A 1 99 ? -11.798 -4.350 -0.104 1.00 95.88 99 PHE A N 1
ATOM 760 C CA . PHE A 1 99 ? -12.585 -4.839 1.026 1.00 95.88 99 PHE A CA 1
ATOM 761 C C . PHE A 1 99 ? -13.837 -5.595 0.560 1.00 95.88 99 PHE A C 1
ATOM 763 O O . PHE A 1 99 ? -14.324 -5.380 -0.551 1.00 95.88 99 PHE A O 1
ATOM 770 N N . VAL A 1 100 ? -14.380 -6.451 1.429 1.00 95.38 100 VAL A N 1
ATOM 771 C CA . VAL A 1 100 ? -15.699 -7.087 1.285 1.00 95.38 100 VAL A CA 1
ATOM 772 C C . VAL A 1 100 ? -16.404 -7.050 2.637 1.00 95.38 100 VAL A C 1
ATOM 774 O O . VAL A 1 100 ? -15.929 -7.633 3.607 1.00 95.38 100 VAL A O 1
ATOM 777 N N . GLY A 1 101 ? -17.555 -6.377 2.711 1.00 93.62 101 GLY A N 1
ATOM 778 C CA . GLY A 1 101 ? -18.228 -6.145 3.991 1.00 93.62 101 GLY A CA 1
ATOM 779 C C . GLY A 1 101 ? -17.343 -5.306 4.915 1.00 93.62 101 GLY A C 1
ATOM 780 O O . GLY A 1 101 ? -17.036 -4.159 4.584 1.00 93.62 101 GLY A O 1
ATOM 781 N N . ASP A 1 102 ? -16.925 -5.887 6.039 1.00 90.94 102 ASP A N 1
ATOM 782 C CA . ASP A 1 102 ? -16.010 -5.276 7.016 1.00 90.94 102 ASP A CA 1
ATOM 783 C C . ASP A 1 102 ? -14.597 -5.883 6.997 1.00 90.94 102 ASP A C 1
ATOM 785 O O . ASP A 1 102 ? -13.743 -5.479 7.784 1.00 90.94 102 ASP A O 1
ATOM 789 N N . GLU A 1 103 ? -14.329 -6.816 6.081 1.00 92.62 103 GLU A N 1
ATOM 790 C CA . GLU A 1 103 ? -13.023 -7.463 5.920 1.00 92.62 103 GLU A CA 1
ATOM 791 C C . GLU A 1 103 ? -12.201 -6.760 4.837 1.00 92.62 103 GLU A C 1
ATOM 793 O O . GLU A 1 103 ? -12.727 -6.404 3.776 1.00 92.62 103 GLU A O 1
ATOM 798 N N . LEU A 1 104 ? -10.902 -6.581 5.081 1.00 93.44 104 LEU A N 1
ATOM 799 C CA . LEU A 1 104 ? -9.975 -6.048 4.086 1.00 93.44 104 LEU A CA 1
ATOM 800 C C . LEU A 1 104 ? -9.363 -7.193 3.284 1.00 93.44 104 LEU A C 1
ATOM 802 O O . LEU A 1 104 ? -8.973 -8.211 3.834 1.00 93.44 104 LEU A O 1
ATOM 806 N N . ILE A 1 105 ? -9.213 -6.992 1.981 1.00 95.56 105 ILE A N 1
ATOM 807 C CA . ILE A 1 105 ? -8.529 -7.939 1.103 1.00 95.56 105 ILE A CA 1
ATOM 808 C C . ILE A 1 105 ? -7.082 -7.490 0.945 1.00 95.56 105 ILE A C 1
ATOM 810 O O . ILE A 1 105 ? -6.837 -6.316 0.651 1.00 95.56 105 ILE A O 1
ATOM 814 N N . TYR A 1 106 ? -6.124 -8.407 1.095 1.00 95.62 106 TYR A N 1
ATOM 815 C CA . TYR A 1 106 ? -4.704 -8.068 1.024 1.00 95.62 106 TYR A CA 1
ATOM 816 C C . TYR A 1 106 ? -3.811 -9.138 0.392 1.00 95.62 106 TYR A C 1
ATOM 818 O O . TYR A 1 106 ? -4.160 -10.315 0.313 1.00 95.62 106 TYR A O 1
ATOM 826 N N . LEU A 1 107 ? -2.626 -8.693 -0.031 1.00 95.31 107 LEU A N 1
ATOM 827 C CA . LEU A 1 107 ? -1.486 -9.522 -0.402 1.00 95.31 107 LEU A CA 1
ATOM 828 C C . LEU A 1 107 ? -0.486 -9.570 0.759 1.00 95.31 107 LEU A C 1
ATOM 830 O O . LEU A 1 107 ? -0.159 -8.541 1.364 1.00 95.31 107 LEU A O 1
ATOM 834 N N . ASP A 1 108 ? -0.012 -10.777 1.060 1.00 94.44 108 ASP A N 1
ATOM 835 C CA . ASP A 1 108 ? 0.866 -11.074 2.187 1.00 94.44 108 ASP A CA 1
ATOM 836 C C . ASP A 1 108 ? 2.288 -11.441 1.700 1.00 94.44 108 ASP A C 1
ATOM 838 O O . ASP A 1 108 ? 2.457 -12.470 1.044 1.00 94.44 108 ASP A O 1
ATOM 842 N N . PRO A 1 109 ? 3.325 -10.640 2.017 1.00 94.50 109 PRO A N 1
ATOM 843 C CA . PRO A 1 109 ? 4.702 -10.919 1.619 1.00 94.50 109 PRO A CA 1
ATOM 844 C C . PRO A 1 109 ? 5.445 -11.910 2.538 1.00 94.50 109 PRO A C 1
ATOM 846 O O . PRO A 1 109 ? 6.614 -12.193 2.287 1.00 94.50 109 PRO A O 1
ATOM 849 N N . HIS A 1 110 ? 4.842 -12.445 3.609 1.00 93.94 110 HIS A N 1
ATOM 850 C CA . HIS A 1 110 ? 5.552 -13.260 4.614 1.00 93.94 110 HIS A CA 1
ATOM 851 C C . HIS A 1 110 ? 5.806 -14.720 4.191 1.00 93.94 110 HIS A C 1
ATOM 853 O O . HIS A 1 110 ? 5.975 -15.598 5.038 1.00 93.94 110 HIS A O 1
ATOM 859 N N . THR A 1 111 ? 5.881 -14.987 2.888 1.00 93.50 111 THR A N 1
ATOM 860 C CA . THR A 1 111 ? 6.312 -16.278 2.344 1.00 93.50 111 THR A CA 1
ATOM 861 C C . THR A 1 111 ? 7.660 -16.103 1.661 1.00 93.50 111 THR A C 1
ATOM 863 O O . THR A 1 111 ? 7.778 -15.382 0.675 1.00 93.50 111 THR A O 1
ATOM 866 N N . THR A 1 112 ? 8.693 -16.769 2.176 1.00 96.31 112 THR A N 1
ATOM 867 C CA . THR A 1 112 ? 10.011 -16.775 1.535 1.00 96.31 112 THR A CA 1
ATOM 868 C C . THR A 1 112 ? 9.989 -17.677 0.307 1.00 96.31 112 THR A C 1
ATOM 870 O O . THR A 1 112 ? 9.604 -18.842 0.398 1.00 96.31 112 THR A O 1
ATOM 873 N N . GLN A 1 113 ? 10.438 -17.148 -0.826 1.00 95.31 113 GLN A N 1
ATOM 874 C CA . GLN A 1 113 ? 10.543 -17.869 -2.091 1.00 95.31 113 GLN A CA 1
ATOM 875 C C . GLN A 1 113 ? 11.999 -17.856 -2.589 1.00 95.31 113 GLN A C 1
ATOM 877 O O . GLN A 1 113 ? 12.761 -16.965 -2.195 1.00 95.31 113 GLN A O 1
ATOM 882 N N . PRO A 1 114 ? 12.416 -18.825 -3.425 1.00 95.75 114 PRO A N 1
ATOM 883 C CA . PRO A 1 114 ? 13.707 -18.766 -4.106 1.00 95.75 114 PRO A CA 1
ATOM 884 C C . PRO A 1 114 ? 13.823 -17.509 -4.976 1.00 95.75 114 PRO A C 1
ATOM 886 O O . PRO A 1 114 ? 12.835 -17.063 -5.555 1.00 95.75 114 PRO A O 1
ATOM 889 N N . ALA A 1 115 ? 15.032 -16.957 -5.088 1.00 94.69 115 ALA A N 1
ATOM 890 C CA . ALA A 1 115 ? 15.293 -15.903 -6.061 1.00 94.69 115 ALA A CA 1
ATOM 891 C C . ALA A 1 115 ? 15.137 -16.463 -7.483 1.00 94.69 115 ALA A C 1
ATOM 893 O O . ALA A 1 115 ? 15.581 -17.579 -7.759 1.00 94.69 115 ALA A O 1
ATOM 894 N N . VAL A 1 116 ? 14.500 -15.689 -8.360 1.00 93.62 116 VAL A N 1
ATOM 895 C CA . VAL A 1 116 ? 14.360 -16.017 -9.780 1.00 93.62 116 VAL A CA 1
ATOM 896 C C . VAL A 1 116 ? 15.459 -15.294 -10.549 1.00 93.62 116 VAL A C 1
ATOM 898 O O . VAL A 1 116 ? 15.550 -14.067 -10.490 1.00 93.62 116 VAL A O 1
ATOM 901 N N . ASP A 1 117 ? 16.283 -16.055 -11.264 1.00 90.94 117 ASP A N 1
ATOM 902 C CA . ASP A 1 117 ? 17.300 -15.501 -12.153 1.00 90.94 117 ASP A CA 1
ATOM 903 C C . ASP A 1 117 ? 16.677 -15.154 -13.517 1.00 90.94 117 ASP A C 1
ATOM 905 O O . ASP A 1 117 ? 15.907 -15.954 -14.062 1.00 90.94 117 ASP A O 1
ATOM 909 N N . PRO A 1 118 ? 16.985 -13.980 -14.094 1.00 89.56 118 PRO A N 1
ATOM 910 C CA . PRO A 1 118 ? 16.543 -13.643 -15.439 1.00 89.56 118 PRO A CA 1
ATOM 911 C C . PRO A 1 118 ? 17.267 -14.489 -16.492 1.00 89.56 118 PRO A C 1
ATOM 913 O O . PRO A 1 118 ? 18.461 -14.769 -16.379 1.00 89.56 118 PRO A O 1
ATOM 916 N N . ASN A 1 119 ? 16.545 -14.862 -17.547 1.00 87.62 119 ASN A N 1
ATOM 917 C CA . ASN A 1 119 ? 17.105 -15.525 -18.721 1.00 87.62 119 ASN A CA 1
ATOM 918 C C . ASN A 1 119 ? 17.967 -14.546 -19.536 1.00 87.62 119 ASN A C 1
ATOM 920 O O . ASN A 1 119 ? 17.830 -13.326 -19.419 1.00 87.62 119 ASN A O 1
ATOM 924 N N . GLU A 1 120 ? 18.806 -15.078 -20.428 1.00 87.38 120 GLU A N 1
ATOM 925 C CA . GLU A 1 120 ? 19.691 -14.283 -21.299 1.00 87.38 120 GLU A CA 1
ATOM 926 C C . GLU A 1 120 ? 18.924 -13.274 -22.174 1.00 87.38 120 GLU A C 1
ATOM 928 O O . GLU A 1 120 ? 19.415 -12.178 -22.440 1.00 87.38 120 GLU A O 1
ATOM 933 N N . ASP A 1 121 ? 17.683 -13.603 -22.542 1.00 89.00 121 ASP A N 1
ATOM 934 C CA . ASP A 1 121 ? 16.790 -12.756 -23.341 1.00 89.00 121 ASP A CA 1
ATOM 935 C C . ASP A 1 121 ? 16.053 -11.679 -22.511 1.00 89.00 121 ASP A C 1
ATOM 937 O O . ASP A 1 121 ? 15.158 -10.999 -23.015 1.00 89.00 121 ASP A O 1
ATOM 941 N N . GLY A 1 122 ? 16.369 -11.545 -21.217 1.00 84.69 122 GLY A N 1
ATOM 942 C CA . GLY A 1 122 ? 15.732 -10.603 -20.287 1.00 84.69 122 GLY A CA 1
ATOM 943 C C . GLY A 1 122 ? 14.348 -11.031 -19.781 1.00 84.69 122 GLY A C 1
ATOM 944 O O . GLY A 1 122 ? 13.747 -10.337 -18.963 1.00 84.69 122 GLY A O 1
ATOM 945 N 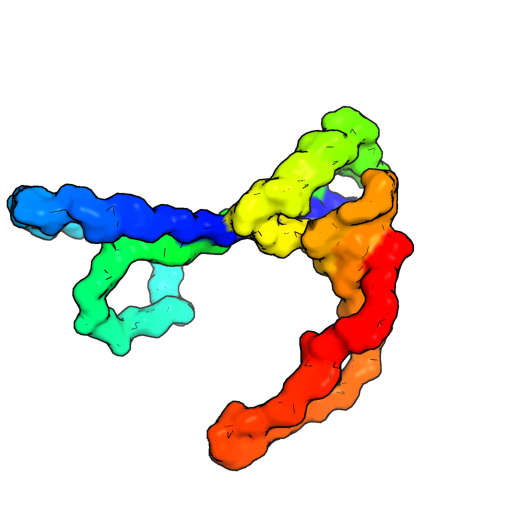N . GLN A 1 123 ? 13.841 -12.175 -20.240 1.00 89.25 123 GLN A N 1
ATOM 946 C CA . GLN A 1 123 ? 12.607 -12.788 -19.743 1.00 89.25 123 GLN A CA 1
ATOM 947 C C . GLN A 1 123 ? 12.874 -13.585 -18.464 1.00 89.25 123 GLN A C 1
ATOM 949 O O . GLN A 1 123 ? 13.969 -14.098 -18.268 1.00 89.25 123 GLN A O 1
ATOM 954 N N . PHE A 1 124 ? 11.873 -13.750 -17.608 1.00 91.69 124 PHE A N 1
ATOM 955 C CA . PHE A 1 124 ? 11.967 -14.593 -16.417 1.00 91.69 124 PHE A CA 1
ATOM 956 C C . PHE A 1 124 ? 10.619 -15.273 -16.152 1.00 91.69 124 PHE A C 1
ATOM 958 O O . PHE A 1 124 ? 9.586 -14.730 -16.549 1.00 91.69 124 PHE A O 1
ATOM 965 N N . PRO A 1 125 ? 10.603 -16.461 -15.522 1.00 91.94 125 PRO A N 1
ATOM 966 C CA . PRO A 1 125 ? 9.357 -17.085 -15.093 1.00 91.94 125 PRO A CA 1
ATOM 967 C C . PRO A 1 125 ? 8.696 -16.219 -14.012 1.00 91.94 125 PRO A C 1
ATOM 969 O O . PRO A 1 125 ? 9.310 -15.933 -12.984 1.00 91.94 125 PRO A O 1
ATOM 972 N N . ASP A 1 126 ? 7.457 -15.783 -14.244 1.00 93.50 126 ASP A N 1
ATOM 973 C CA . ASP A 1 126 ? 6.751 -14.833 -13.379 1.00 93.50 126 ASP A CA 1
ATOM 974 C C . ASP A 1 126 ? 5.716 -15.489 -12.450 1.00 93.50 126 ASP A C 1
ATOM 976 O O . ASP A 1 126 ? 5.140 -14.805 -11.606 1.00 93.50 126 ASP A O 1
ATOM 980 N N . ASP A 1 127 ? 5.523 -16.810 -12.537 1.00 92.81 127 ASP A N 1
ATOM 981 C CA . ASP A 1 127 ? 4.520 -17.570 -11.774 1.00 92.81 127 ASP A CA 1
ATOM 982 C C . ASP A 1 127 ? 4.550 -17.269 -10.266 1.00 92.81 127 ASP A C 1
ATOM 984 O O . ASP A 1 127 ? 3.512 -17.187 -9.611 1.00 92.81 127 ASP A O 1
ATOM 988 N N . SER A 1 128 ? 5.746 -17.074 -9.708 1.00 93.06 128 SER A N 1
ATOM 989 C CA . SER A 1 128 ? 5.963 -16.833 -8.281 1.00 93.06 128 SER A CA 1
ATOM 990 C C . SER A 1 128 ? 5.575 -15.414 -7.826 1.00 93.06 128 SER A C 1
ATOM 992 O O . SER A 1 128 ? 5.401 -15.166 -6.630 1.00 93.06 128 SER A O 1
ATOM 994 N N . TYR A 1 129 ? 5.392 -14.490 -8.774 1.00 93.88 129 TYR A N 1
ATOM 995 C CA . TYR A 1 129 ? 4.997 -13.096 -8.555 1.00 93.88 129 TYR A CA 1
ATOM 996 C C . TYR A 1 129 ? 3.481 -12.875 -8.672 1.00 93.88 129 TYR A C 1
ATOM 998 O O . TYR A 1 129 ? 3.001 -11.770 -8.413 1.00 93.88 129 TYR A O 1
ATOM 1006 N N . HIS A 1 130 ? 2.714 -13.923 -8.996 1.00 94.38 130 HIS A N 1
ATOM 1007 C CA . HIS A 1 130 ? 1.252 -13.892 -9.053 1.00 94.38 130 HIS A CA 1
ATOM 1008 C C . HIS A 1 130 ? 0.658 -14.772 -7.954 1.00 94.38 130 HIS A C 1
ATOM 1010 O O . HIS A 1 130 ? 0.822 -15.990 -7.940 1.00 94.38 130 HIS A O 1
ATOM 1016 N N . CYS A 1 131 ? -0.083 -14.172 -7.023 1.00 91.19 131 CYS A N 1
ATOM 1017 C CA . CYS A 1 131 ? -0.765 -14.944 -5.987 1.00 91.19 131 CYS A CA 1
ATOM 1018 C C . CYS A 1 131 ? -2.000 -15.648 -6.575 1.00 91.19 131 CYS A C 1
ATOM 1020 O O . CYS A 1 131 ? -3.007 -15.003 -6.857 1.00 91.19 131 CYS A O 1
ATOM 1022 N N . GLN A 1 132 ? -1.935 -16.972 -6.741 1.00 89.62 132 GLN A N 1
ATOM 1023 C CA . GLN A 1 132 ? -3.049 -17.788 -7.256 1.00 89.62 132 GLN A CA 1
ATOM 1024 C C . GLN A 1 132 ? -3.959 -18.360 -6.153 1.00 89.62 132 GLN A C 1
ATOM 1026 O O . GLN A 1 132 ? -4.866 -19.150 -6.424 1.00 89.62 132 GLN A O 1
ATOM 1031 N N . HIS A 1 133 ? -3.723 -17.991 -4.896 1.00 82.88 133 HIS A N 1
ATOM 1032 C CA . HIS A 1 133 ? -4.549 -18.426 -3.776 1.00 82.88 133 HIS A CA 1
ATOM 1033 C C . HIS A 1 133 ? -5.771 -17.520 -3.602 1.00 82.88 133 HIS A C 1
ATOM 1035 O O . HIS A 1 133 ? -5.738 -16.354 -4.003 1.00 82.88 133 HIS A O 1
ATOM 1041 N N . PRO A 1 134 ? -6.858 -18.026 -2.986 1.00 80.81 134 PRO A N 1
ATOM 1042 C CA . PRO A 1 134 ? -7.956 -17.171 -2.564 1.00 80.81 134 PRO A CA 1
ATOM 1043 C C . PRO A 1 134 ? -7.410 -15.986 -1.754 1.00 80.81 134 PRO A C 1
ATOM 1045 O O . PRO A 1 134 ? -6.531 -16.199 -0.915 1.00 80.81 134 PRO A O 1
ATOM 1048 N N . PRO A 1 135 ? -7.908 -14.759 -1.981 1.00 71.81 135 PRO A N 1
ATOM 1049 C CA . PRO A 1 135 ? -7.401 -13.594 -1.275 1.00 71.81 135 PRO A CA 1
ATOM 1050 C C . PRO A 1 135 ? -7.566 -13.759 0.238 1.00 71.81 135 PRO A C 1
ATOM 1052 O O . PRO A 1 135 ? -8.633 -14.178 0.701 1.00 71.81 135 PRO A O 1
ATOM 1055 N N . CYS A 1 136 ? -6.524 -13.415 0.996 1.00 73.06 136 CYS A N 1
ATOM 1056 C CA . CYS A 1 136 ? -6.599 -13.357 2.453 1.00 73.06 136 CYS A CA 1
ATOM 1057 C C . CYS A 1 136 ? -7.598 -12.265 2.883 1.00 73.06 136 CYS A C 1
ATOM 1059 O O . CYS A 1 136 ? -7.728 -11.242 2.201 1.00 73.06 136 CYS A O 1
ATOM 1061 N N . ARG A 1 137 ? -8.313 -12.516 3.986 1.00 72.06 137 ARG A N 1
ATOM 1062 C CA . ARG A 1 137 ? -9.363 -11.668 4.574 1.00 72.06 137 ARG A CA 1
ATOM 1063 C C . ARG A 1 137 ? -9.013 -11.326 6.014 1.00 72.06 137 ARG A C 1
ATOM 1065 O O . ARG A 1 137 ? -8.429 -12.218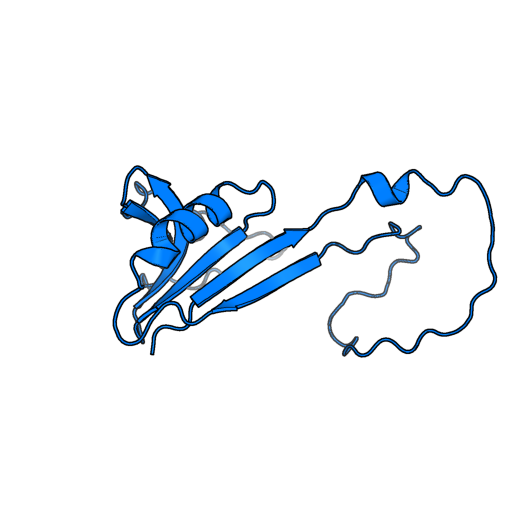 6.673 1.00 72.06 137 ARG A O 1
#

Secondary structure (DSSP, 8-state):
---EEEEEEE--GGGGSS-SS-----------S--TTS---------SS--EEEEEEE---SSS--GGGHHHHHHHHHSTTEEEEEEEETTEEEEEEEEETTEEEEE---S--PPPPPPTTS----GGGS--SPPB-

InterPro domains:
  IPR005078 Peptidase C54 [PTHR22624] (37-134)
  IPR038765 Papain-like cysteine peptidase superfamily [SSF54001] (22-135)
  IPR046792 Peptidase C54, catalytic domain [PF03416] (34-134)

Radius of gyration: 20.4 Å; chains: 1; bounding box: 38×50×49 Å

Organism: NCBI:txid307959

pLDDT: mean 78.61, std 19.83, range [35.56, 96.62]